Protein AF-A0A7S2X0M0-F1 (afdb_monomer_lite)

Radius of gyration: 17.08 Å; chains: 1; bounding box: 42×30×44 Å

Sequence (123 aa):
HNMDFATQLLFNRTMAQIGLCAFRKGLIQDAHYCLSELYGSGRIREILAQGVALRYHDRTPEQEKLEKRRQMPFHMHINLELLEAVNLICAMLLETIYLVNINQMETKRRGSKSFWGLVGHYD

InterPro domains:
  IPR008905 Eukaryotic translation initiation factor 3 subunit C, N-terminal domain [PF05470] (1-97)
  IPR027516 Eukaryotic translation initiation factor 3 subunit C [PTHR13937] (1-115)

Organism: NCBI:txid1764295

Secondary structure (DSSP, 8-state):
----HHHHHHHHHHHHHHHHHHHHTT-HHHHHHHHHHHHTTS-HHHHTTS---S-GGG--HHHHHHHHHTPPPGGG---HHHHHHHHHHHHHHHHHHHHHHHTTS-------HHHHHHHTTT-

pLDDT: mean 84.5, std 13.81, range [47.34, 98.19]

Foldseek 3Di:
DDDDLVVQLVVLLVLLVVLVVCVVVVVLVSNLVSLLVCCVVVPNCQSNLNDDDPDPPDDDPVVVVVSPVVHDPPVSDDPVVVSVVSNLVSQCVVVVVVVVCCVVPVDDDDGRPVNVVVVVVVD

Structure (mmCIF, N/CA/C/O backbone):
data_AF-A0A7S2X0M0-F1
#
_entry.id   AF-A0A7S2X0M0-F1
#
loop_
_atom_site.group_PDB
_atom_site.id
_atom_site.type_symbol
_atom_site.label_atom_id
_atom_site.label_alt_id
_atom_site.label_comp_id
_atom_site.label_asym_id
_atom_site.label_entity_id
_atom_site.label_seq_id
_atom_site.pdbx_PDB_ins_code
_atom_site.Cartn_x
_atom_site.Cartn_y
_atom_site.Cartn_z
_atom_site.occupancy
_atom_site.B_iso_or_equiv
_atom_site.auth_seq_id
_atom_site.auth_comp_id
_atom_site.auth_asym_id
_atom_site.auth_atom_id
_atom_site.pdbx_PDB_model_num
ATOM 1 N N . HIS A 1 1 ? -8.757 18.545 2.825 1.00 47.34 1 HIS A N 1
ATOM 2 C CA . HIS A 1 1 ? -9.744 17.689 2.138 1.00 47.34 1 HIS A CA 1
ATOM 3 C C . HIS A 1 1 ? -10.388 16.807 3.208 1.00 47.34 1 HIS A C 1
ATOM 5 O O . HIS A 1 1 ? -9.745 15.871 3.662 1.00 47.34 1 HIS A O 1
ATOM 11 N N . ASN A 1 2 ? -11.572 17.169 3.720 1.00 67.81 2 ASN A N 1
ATOM 12 C CA . ASN A 1 2 ? -12.250 16.409 4.783 1.00 67.81 2 ASN A CA 1
ATOM 13 C C . ASN A 1 2 ? -13.080 15.289 4.150 1.00 67.81 2 ASN A C 1
ATOM 15 O O . ASN A 1 2 ? -14.269 15.448 3.902 1.00 67.81 2 ASN A O 1
ATOM 19 N N . MET A 1 3 ? -12.410 14.187 3.828 1.00 80.56 3 MET A N 1
ATOM 20 C CA . MET A 1 3 ? -13.045 12.951 3.379 1.00 80.56 3 MET A CA 1
ATOM 21 C C . MET A 1 3 ? -13.350 12.093 4.614 1.00 80.56 3 MET A C 1
ATOM 23 O O . MET A 1 3 ? -12.514 12.027 5.517 1.00 80.56 3 MET A O 1
ATOM 27 N N . ASP A 1 4 ? -14.523 11.470 4.695 1.00 90.62 4 ASP A N 1
ATOM 28 C CA . ASP A 1 4 ? -14.886 10.615 5.827 1.00 90.62 4 ASP A CA 1
ATOM 29 C C . ASP A 1 4 ? -14.048 9.320 5.852 1.00 90.62 4 ASP A C 1
ATOM 31 O O . ASP A 1 4 ? -13.446 8.916 4.855 1.00 90.62 4 ASP A O 1
ATOM 35 N N . PHE A 1 5 ? -13.996 8.658 7.012 1.00 88.12 5 PHE A N 1
ATOM 36 C CA . PHE A 1 5 ? -13.139 7.485 7.214 1.00 88.12 5 PHE A CA 1
ATOM 37 C C . PHE A 1 5 ? -13.450 6.338 6.242 1.00 88.12 5 PHE A C 1
ATOM 39 O O . PHE A 1 5 ? -12.523 5.688 5.761 1.00 88.12 5 PHE A O 1
ATOM 46 N N . ALA A 1 6 ? -14.729 6.076 5.952 1.00 90.75 6 ALA A N 1
ATOM 47 C CA . ALA A 1 6 ? -15.104 4.954 5.096 1.00 90.75 6 ALA A CA 1
ATOM 48 C C . ALA A 1 6 ? -14.625 5.183 3.659 1.00 90.75 6 ALA A C 1
ATOM 50 O O . ALA A 1 6 ? -14.066 4.273 3.045 1.00 90.75 6 ALA A O 1
ATOM 51 N N . THR A 1 7 ? -14.754 6.412 3.158 1.00 94.00 7 THR A N 1
ATOM 52 C CA . THR A 1 7 ? -14.259 6.781 1.829 1.00 94.00 7 THR A CA 1
ATOM 53 C C . THR A 1 7 ? -12.731 6.738 1.757 1.00 94.00 7 THR A C 1
ATOM 55 O O . THR A 1 7 ? -12.189 6.202 0.792 1.00 94.00 7 THR A O 1
ATOM 58 N N . GLN A 1 8 ? -12.017 7.204 2.790 1.00 92.81 8 GLN A N 1
ATOM 59 C CA . GLN A 1 8 ? -10.551 7.081 2.849 1.00 92.81 8 GLN A CA 1
ATOM 60 C C . GLN A 1 8 ? -10.098 5.616 2.847 1.00 92.81 8 GLN A C 1
ATOM 62 O O . GLN A 1 8 ? -9.172 5.245 2.126 1.00 92.81 8 GLN A O 1
ATOM 67 N N . LEU A 1 9 ? -10.767 4.768 3.630 1.00 94.06 9 LEU A N 1
ATOM 68 C CA . LEU A 1 9 ? -10.467 3.343 3.689 1.00 94.06 9 LEU A CA 1
ATOM 69 C C . LEU A 1 9 ? -10.714 2.673 2.334 1.00 94.06 9 LEU A C 1
ATOM 71 O O . LEU A 1 9 ? -9.862 1.929 1.849 1.00 94.06 9 LEU A O 1
ATOM 75 N N . LEU A 1 10 ? -11.857 2.954 1.705 1.00 95.19 10 LEU A N 1
ATOM 76 C CA . LEU A 1 10 ? -12.176 2.437 0.378 1.00 95.19 10 LEU A CA 1
ATOM 77 C C . LEU A 1 10 ? -11.135 2.887 -0.650 1.00 95.19 10 LEU A C 1
ATOM 79 O O . LEU A 1 10 ? -10.659 2.060 -1.428 1.00 95.19 10 LEU A O 1
ATOM 83 N N . PHE A 1 11 ? -10.739 4.160 -0.620 1.00 95.56 11 PHE A N 1
ATOM 84 C CA . PHE A 1 11 ? -9.704 4.708 -1.490 1.00 95.56 11 PHE A CA 1
ATOM 85 C C . PHE A 1 11 ? -8.371 3.971 -1.316 1.00 95.56 11 PHE A C 1
ATOM 87 O O . PHE A 1 11 ? -7.853 3.428 -2.289 1.00 95.56 11 PHE A O 1
ATOM 94 N N . ASN A 1 12 ? -7.858 3.857 -0.086 1.00 95.56 12 ASN A N 1
ATOM 95 C CA . ASN A 1 12 ? -6.575 3.198 0.187 1.00 95.56 12 ASN A CA 1
ATOM 96 C C . ASN A 1 12 ? -6.575 1.734 -0.270 1.00 95.56 12 ASN A C 1
ATOM 98 O O . ASN A 1 12 ? -5.621 1.251 -0.880 1.00 95.56 12 ASN A O 1
ATOM 102 N N . ARG A 1 13 ? -7.671 1.019 0.001 1.00 96.50 13 ARG A N 1
ATOM 103 C CA . ARG A 1 13 ? -7.818 -0.389 -0.381 1.00 96.50 13 ARG A CA 1
ATOM 104 C C . ARG A 1 13 ? -7.931 -0.558 -1.892 1.00 96.50 13 ARG A C 1
ATOM 106 O O . ARG A 1 13 ? -7.338 -1.481 -2.443 1.00 96.50 13 ARG A O 1
ATOM 113 N N . THR A 1 14 ? -8.642 0.344 -2.560 1.00 96.88 14 THR A N 1
ATOM 114 C CA . THR A 1 14 ? -8.735 0.365 -4.025 1.00 96.88 14 THR A CA 1
ATOM 115 C C . THR A 1 14 ? -7.377 0.684 -4.644 1.00 96.88 14 THR A C 1
ATOM 117 O O . THR A 1 14 ? -6.969 0.000 -5.576 1.00 96.88 14 THR A O 1
ATOM 120 N N . MET A 1 15 ? -6.627 1.636 -4.083 1.00 96.81 15 MET A N 1
ATOM 121 C CA . MET A 1 15 ? -5.280 1.984 -4.538 1.00 96.81 15 MET A CA 1
ATOM 122 C C . MET A 1 15 ? -4.322 0.789 -4.451 1.00 96.81 15 MET A C 1
ATOM 124 O O . MET A 1 15 ? -3.594 0.511 -5.402 1.00 96.81 15 MET A O 1
ATOM 128 N N . ALA A 1 16 ? -4.380 0.019 -3.358 1.00 97.25 16 ALA A N 1
ATOM 129 C CA . ALA A 1 16 ? -3.596 -1.207 -3.218 1.00 97.25 16 ALA A CA 1
ATOM 130 C C . ALA A 1 16 ? -3.943 -2.233 -4.314 1.00 97.25 16 ALA A C 1
ATOM 132 O O . ALA A 1 16 ? -3.052 -2.809 -4.935 1.00 97.25 16 ALA A O 1
ATOM 133 N N . GLN A 1 17 ? -5.235 -2.430 -4.598 1.00 97.56 17 GLN A N 1
ATOM 134 C CA . GLN A 1 17 ? -5.690 -3.355 -5.643 1.00 97.56 17 GLN A CA 1
ATOM 135 C C . GLN A 1 17 ? -5.318 -2.888 -7.055 1.00 97.56 17 GLN A C 1
ATOM 137 O O . GLN A 1 17 ? -4.901 -3.702 -7.878 1.00 97.56 17 GLN A O 1
ATOM 142 N N . ILE A 1 18 ? -5.424 -1.587 -7.337 1.00 97.75 18 ILE A N 1
ATOM 143 C CA . ILE A 1 18 ? -4.997 -1.000 -8.613 1.00 97.75 18 ILE A CA 1
ATOM 144 C C . ILE A 1 18 ? -3.488 -1.179 -8.791 1.00 97.75 18 ILE A C 1
ATOM 146 O O . ILE A 1 18 ? -3.071 -1.630 -9.854 1.00 97.75 18 ILE A O 1
ATOM 150 N N . GLY A 1 19 ? -2.683 -0.932 -7.753 1.00 97.56 19 GLY A N 1
ATOM 151 C CA . GLY A 1 19 ? -1.237 -1.161 -7.794 1.00 97.56 19 GLY A CA 1
ATOM 152 C C . GLY A 1 19 ? -0.880 -2.619 -8.106 1.00 97.56 19 GLY A C 1
ATOM 153 O O . GLY A 1 19 ? -0.061 -2.887 -8.985 1.00 97.56 19 GLY A O 1
ATOM 154 N N . LEU A 1 20 ? -1.559 -3.578 -7.466 1.00 97.81 20 LEU A N 1
ATOM 155 C CA . LEU A 1 20 ? -1.392 -5.006 -7.768 1.00 97.81 20 LEU A CA 1
ATOM 156 C C . LEU A 1 20 ? -1.836 -5.358 -9.197 1.00 97.81 20 LEU A C 1
ATOM 158 O O . LEU A 1 20 ? -1.189 -6.163 -9.870 1.00 97.81 20 LEU A O 1
ATOM 162 N N . CYS A 1 21 ? -2.929 -4.767 -9.682 1.00 98.19 21 CYS A N 1
ATOM 163 C CA . CYS A 1 21 ? -3.412 -4.969 -11.046 1.00 98.19 21 CYS A CA 1
ATOM 164 C C . CYS A 1 21 ? -2.415 -4.429 -12.083 1.00 98.19 21 CYS A C 1
ATOM 166 O O . CYS A 1 21 ? -2.058 -5.147 -13.018 1.00 98.19 21 CYS A O 1
ATOM 168 N N . ALA A 1 22 ? -1.918 -3.206 -11.883 1.00 98.12 22 ALA A N 1
ATOM 169 C CA . ALA A 1 22 ? -0.907 -2.574 -12.724 1.00 98.12 22 ALA A CA 1
ATOM 170 C C . ALA A 1 22 ? 0.367 -3.427 -12.790 1.00 98.12 22 ALA A C 1
ATOM 172 O O . ALA A 1 22 ? 0.853 -3.728 -13.882 1.00 98.12 22 ALA A O 1
ATOM 173 N N . PHE A 1 23 ? 0.835 -3.930 -11.643 1.00 98.06 23 PHE A N 1
ATOM 174 C CA . PHE A 1 23 ? 1.991 -4.822 -11.586 1.00 98.06 23 PHE A CA 1
ATOM 175 C C . PHE A 1 23 ? 1.780 -6.099 -12.407 1.00 98.06 23 PHE A C 1
ATOM 177 O O . PHE A 1 23 ? 2.618 -6.455 -13.232 1.00 98.06 23 PHE A O 1
ATOM 184 N N . ARG A 1 24 ? 0.619 -6.754 -12.268 1.00 98.00 24 ARG A N 1
ATOM 185 C CA . ARG A 1 24 ? 0.266 -7.951 -13.057 1.00 98.00 24 ARG A CA 1
ATOM 186 C C . ARG A 1 24 ? 0.195 -7.691 -14.563 1.00 98.00 24 ARG A C 1
ATOM 188 O O . ARG A 1 24 ? 0.301 -8.635 -15.341 1.00 98.00 24 ARG A O 1
ATOM 195 N N . LYS A 1 25 ? -0.023 -6.442 -14.976 1.00 98.06 25 LYS A N 1
ATOM 196 C CA . LYS A 1 25 ? -0.024 -6.012 -16.381 1.00 98.06 25 LYS A CA 1
ATOM 197 C C . LYS A 1 25 ? 1.350 -5.550 -16.874 1.00 98.06 25 LYS A C 1
ATOM 199 O O . LYS A 1 25 ? 1.459 -5.172 -18.034 1.00 98.06 25 LYS A O 1
ATOM 204 N N . GLY A 1 26 ? 2.383 -5.590 -16.031 1.00 97.06 26 GLY A N 1
ATOM 205 C CA . GLY A 1 26 ? 3.725 -5.114 -16.371 1.00 97.06 26 GLY A CA 1
ATOM 206 C C . GLY A 1 26 ? 3.862 -3.589 -16.370 1.00 97.06 26 GLY A C 1
ATOM 207 O O . GLY A 1 26 ? 4.880 -3.067 -16.815 1.00 97.06 26 GLY A O 1
ATOM 208 N N . LEU A 1 27 ? 2.867 -2.859 -15.858 1.00 97.81 27 LEU A N 1
ATOM 209 C CA . LEU A 1 27 ? 2.895 -1.401 -15.739 1.00 97.81 27 LEU A CA 1
ATOM 210 C C . LEU A 1 27 ? 3.664 -1.006 -14.469 1.00 97.81 27 LEU A C 1
ATOM 212 O O . LEU A 1 27 ? 3.082 -0.614 -13.460 1.00 97.81 27 LEU A O 1
ATOM 216 N N . ILE A 1 28 ? 4.990 -1.176 -14.502 1.00 97.06 28 ILE A N 1
ATOM 217 C CA . ILE A 1 28 ? 5.860 -1.052 -13.318 1.00 97.06 28 ILE A CA 1
ATOM 218 C C . ILE A 1 28 ? 5.826 0.357 -12.715 1.00 97.06 28 ILE A C 1
ATOM 220 O O . ILE A 1 28 ? 5.753 0.504 -11.497 1.00 97.06 28 ILE A O 1
ATOM 224 N N . GLN A 1 29 ? 5.854 1.394 -13.553 1.00 95.19 29 GLN A N 1
ATOM 225 C CA . GLN A 1 29 ? 5.839 2.781 -13.087 1.00 95.19 29 GLN A CA 1
ATOM 226 C C . GLN A 1 29 ? 4.511 3.141 -12.406 1.00 95.19 29 GLN A C 1
ATOM 228 O O . GLN A 1 29 ? 4.524 3.742 -11.333 1.00 95.19 29 GLN A O 1
ATOM 233 N N . ASP A 1 30 ? 3.385 2.714 -12.980 1.00 96.56 30 ASP A N 1
ATOM 234 C CA . ASP A 1 30 ? 2.054 2.952 -12.413 1.00 96.56 30 ASP A CA 1
ATOM 235 C C . ASP A 1 30 ? 1.865 2.178 -11.105 1.00 96.56 30 ASP A C 1
ATOM 237 O O . ASP A 1 30 ? 1.392 2.729 -10.112 1.00 96.56 30 ASP A O 1
ATOM 241 N N . ALA A 1 31 ? 2.312 0.918 -11.068 1.00 97.25 31 ALA A N 1
ATOM 242 C CA . ALA A 1 31 ? 2.311 0.116 -9.850 1.00 97.25 31 ALA A CA 1
ATOM 243 C C . ALA A 1 31 ? 3.137 0.784 -8.741 1.00 97.25 31 ALA A C 1
ATOM 245 O O . ALA A 1 31 ? 2.661 0.919 -7.613 1.00 97.25 31 ALA A O 1
ATOM 246 N N . HIS A 1 32 ? 4.346 1.256 -9.063 1.00 94.81 32 HIS A N 1
ATOM 247 C CA . HIS A 1 32 ? 5.188 1.965 -8.104 1.00 94.81 32 HIS A CA 1
ATOM 248 C C . HIS A 1 32 ? 4.530 3.249 -7.599 1.00 94.81 32 HIS A C 1
ATOM 250 O O . HIS A 1 32 ? 4.578 3.519 -6.402 1.00 94.81 32 HIS A O 1
ATOM 256 N N . TYR A 1 33 ? 3.897 4.023 -8.484 1.00 94.19 33 TYR A N 1
ATOM 257 C CA . TYR A 1 33 ? 3.213 5.261 -8.121 1.00 94.19 33 TYR A CA 1
ATOM 258 C C . TYR A 1 33 ? 2.068 5.003 -7.131 1.00 94.19 33 TYR A C 1
ATOM 260 O O . TYR A 1 33 ? 2.042 5.605 -6.058 1.00 94.19 33 TYR A O 1
ATOM 268 N N . CYS A 1 34 ? 1.192 4.035 -7.426 1.00 95.06 34 CYS A N 1
ATOM 269 C CA . CYS A 1 34 ? 0.085 3.663 -6.541 1.00 95.06 34 CYS A CA 1
ATOM 270 C C . CYS A 1 34 ? 0.562 3.182 -5.161 1.00 95.06 34 CYS A C 1
ATOM 272 O O . CYS A 1 34 ? -0.019 3.534 -4.134 1.00 95.06 34 CYS A O 1
ATOM 274 N N . LEU A 1 35 ? 1.604 2.345 -5.123 1.00 94.06 35 LEU A N 1
ATOM 275 C CA . LEU A 1 35 ? 2.054 1.716 -3.880 1.00 94.06 35 LEU A CA 1
ATOM 276 C C . LEU A 1 35 ? 2.965 2.624 -3.043 1.00 94.06 35 LEU A C 1
ATOM 278 O O . LEU A 1 35 ? 2.916 2.564 -1.813 1.00 94.06 35 LEU A O 1
ATOM 282 N N . SER A 1 36 ? 3.745 3.507 -3.667 1.00 90.31 36 SER A N 1
ATOM 283 C CA . SER A 1 36 ? 4.649 4.416 -2.950 1.00 90.31 36 SER A CA 1
ATOM 284 C C . SER A 1 36 ? 3.905 5.387 -2.038 1.00 90.31 36 SER A C 1
ATOM 286 O O . SER A 1 36 ? 4.367 5.654 -0.928 1.00 90.31 36 SER A O 1
ATOM 288 N N . GLU A 1 37 ? 2.740 5.885 -2.459 1.00 87.44 37 GLU A N 1
ATOM 289 C CA . GLU A 1 37 ? 1.916 6.761 -1.617 1.00 87.44 37 GLU A CA 1
ATOM 290 C C . GLU A 1 37 ? 1.393 6.031 -0.373 1.00 87.44 37 GLU A C 1
ATOM 292 O O . GLU A 1 37 ? 1.418 6.582 0.730 1.00 87.44 37 GLU A O 1
ATOM 297 N N . LEU A 1 38 ? 0.996 4.763 -0.521 1.00 91.38 38 LEU A N 1
ATOM 298 C CA . LEU A 1 38 ? 0.516 3.937 0.588 1.00 91.38 38 LEU A CA 1
ATOM 299 C C . LEU A 1 38 ? 1.623 3.658 1.618 1.00 91.38 38 LEU A C 1
ATOM 301 O O . LEU A 1 38 ? 1.404 3.785 2.828 1.00 91.38 38 LEU A O 1
ATOM 305 N N . TYR A 1 39 ? 2.826 3.316 1.149 1.00 89.81 39 TYR A N 1
ATOM 306 C CA . TYR A 1 39 ? 3.971 3.022 2.018 1.00 89.81 39 TYR A CA 1
ATOM 307 C C . TYR A 1 39 ? 4.668 4.271 2.569 1.00 89.81 39 TYR A C 1
ATOM 309 O O . TYR A 1 39 ? 5.371 4.172 3.576 1.00 89.81 39 TYR A O 1
ATOM 317 N N . GLY A 1 40 ? 4.431 5.456 2.000 1.00 84.00 40 GLY A N 1
ATOM 318 C CA . GLY A 1 40 ? 5.067 6.706 2.431 1.00 84.00 40 GLY A CA 1
ATOM 319 C C . GLY A 1 40 ? 4.815 7.080 3.897 1.00 84.00 40 GLY A C 1
ATOM 320 O O . GLY A 1 40 ? 5.616 7.793 4.498 1.00 84.00 40 GLY A O 1
ATOM 321 N N . SER A 1 41 ? 3.731 6.576 4.496 1.00 82.25 41 SER A N 1
ATOM 322 C CA . SER A 1 41 ? 3.370 6.838 5.895 1.00 82.25 41 SER A CA 1
ATOM 323 C C . SER A 1 41 ? 4.008 5.889 6.917 1.00 82.25 41 SER A C 1
ATOM 325 O O . SER A 1 41 ? 3.930 6.164 8.115 1.00 82.25 41 SER A O 1
ATOM 327 N N . GLY A 1 42 ? 4.550 4.742 6.482 1.00 85.00 42 GLY A N 1
ATOM 328 C CA . GLY A 1 42 ? 4.994 3.655 7.367 1.00 85.00 42 GLY A CA 1
ATOM 329 C C . GLY A 1 42 ? 3.875 2.972 8.173 1.00 85.00 42 GLY A C 1
ATOM 330 O O . GLY A 1 42 ? 4.156 2.117 9.007 1.00 85.00 42 GLY A O 1
ATOM 331 N N . ARG A 1 43 ? 2.601 3.328 7.943 1.00 89.06 43 ARG A N 1
ATOM 332 C CA . ARG A 1 43 ? 1.433 2.865 8.719 1.00 89.06 43 ARG A CA 1
ATOM 333 C C . ARG A 1 43 ? 0.439 2.073 7.867 1.00 89.06 43 ARG A C 1
ATOM 335 O O . ARG A 1 43 ? -0.772 2.158 8.059 1.00 89.06 43 ARG A O 1
ATOM 342 N N . ILE A 1 44 ? 0.948 1.272 6.929 1.00 91.94 44 ILE A N 1
ATOM 343 C CA . ILE A 1 44 ? 0.143 0.531 5.941 1.00 91.94 44 ILE A CA 1
ATOM 344 C C . ILE A 1 44 ? -0.957 -0.344 6.577 1.00 91.94 44 ILE A C 1
ATOM 346 O O . ILE A 1 44 ? -2.081 -0.407 6.082 1.00 91.94 44 ILE A O 1
ATOM 350 N N . ARG A 1 45 ? -0.663 -0.964 7.729 1.00 91.81 45 ARG A N 1
ATOM 351 C CA . ARG A 1 45 ? -1.620 -1.780 8.500 1.00 91.81 45 ARG A CA 1
ATOM 352 C C . ARG A 1 45 ? -2.830 -0.972 8.973 1.00 91.81 45 ARG A C 1
ATOM 354 O O . ARG A 1 45 ? -3.952 -1.469 8.916 1.00 91.81 45 ARG A O 1
ATOM 361 N N . GLU A 1 46 ? -2.603 0.261 9.414 1.00 91.00 46 GLU A N 1
ATOM 362 C CA . GLU A 1 46 ? -3.638 1.141 9.964 1.00 91.00 46 GLU A CA 1
ATOM 363 C C . G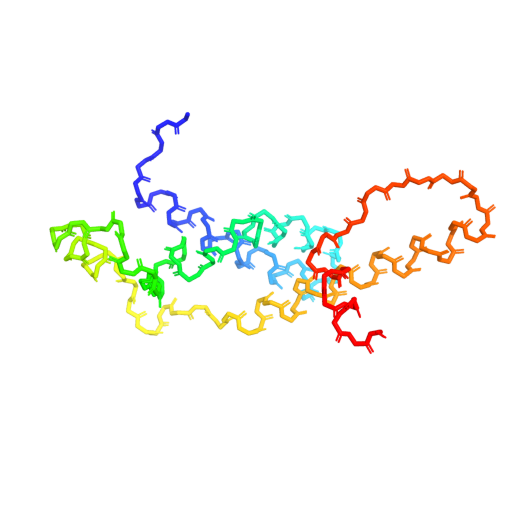LU A 1 46 ? -4.503 1.729 8.847 1.00 91.00 46 GLU A C 1
ATOM 365 O O . GLU A 1 46 ? -5.729 1.685 8.923 1.00 91.00 46 GLU A O 1
ATOM 370 N N . ILE A 1 47 ? -3.876 2.220 7.773 1.00 92.25 47 ILE A N 1
ATOM 371 C CA . ILE A 1 47 ? -4.592 2.888 6.674 1.00 92.25 47 ILE A CA 1
ATOM 372 C C . ILE A 1 47 ? -5.461 1.928 5.845 1.00 92.25 47 ILE A C 1
ATOM 374 O O . ILE A 1 47 ? -6.402 2.373 5.188 1.00 92.25 47 ILE A O 1
ATOM 378 N N . LEU A 1 48 ? -5.162 0.621 5.884 1.00 94.50 48 LEU A N 1
ATOM 379 C CA . LEU A 1 48 ? -5.976 -0.444 5.282 1.00 94.50 48 LEU A CA 1
ATOM 380 C C . LEU A 1 48 ? -6.955 -1.095 6.271 1.00 94.50 48 LEU A C 1
ATOM 382 O O . LEU A 1 48 ? -7.686 -2.009 5.875 1.00 94.50 48 LEU A O 1
ATOM 386 N N . ALA A 1 49 ? -6.968 -0.626 7.526 1.00 93.81 49 ALA A N 1
ATOM 387 C CA . ALA A 1 49 ? -7.753 -1.158 8.635 1.00 93.81 49 ALA A CA 1
ATOM 388 C C . ALA A 1 49 ? -7.568 -2.677 8.830 1.00 93.81 49 ALA A C 1
ATOM 390 O O . ALA A 1 49 ? -8.536 -3.428 8.933 1.00 93.81 49 ALA A O 1
ATOM 391 N N . GLN A 1 50 ? -6.310 -3.128 8.833 1.00 94.06 50 GLN A N 1
ATOM 392 C CA . GLN A 1 50 ? -5.912 -4.529 9.051 1.00 94.06 50 GLN A CA 1
ATOM 393 C C . GLN A 1 50 ? -5.059 -4.734 10.309 1.00 94.06 50 GLN A C 1
ATOM 395 O O . GLN A 1 50 ? -4.640 -5.849 10.616 1.00 94.06 50 GLN A O 1
ATOM 400 N N . GLY A 1 51 ? -4.756 -3.658 11.022 1.00 87.00 51 GLY A N 1
ATOM 401 C CA . GLY A 1 51 ? -4.120 -3.706 12.320 1.00 87.00 51 GLY A CA 1
ATOM 402 C C . GLY A 1 51 ? -4.258 -2.380 13.047 1.00 87.00 51 GLY A C 1
ATOM 403 O O . GLY A 1 51 ? -4.706 -1.374 12.493 1.00 87.00 51 GLY A O 1
ATOM 404 N N . VAL A 1 52 ? -3.851 -2.405 14.307 1.00 79.62 52 VAL A N 1
ATOM 405 C CA . VAL A 1 52 ? -3.719 -1.230 15.168 1.00 79.62 52 VAL A CA 1
ATOM 406 C C . VAL A 1 52 ? -2.234 -0.877 15.258 1.00 79.62 52 VAL A C 1
ATOM 408 O O . VAL A 1 52 ? -1.385 -1.764 15.124 1.00 79.62 52 VAL A O 1
ATOM 411 N N . ALA A 1 53 ? -1.906 0.398 15.473 1.00 70.62 53 ALA A N 1
ATOM 412 C CA . ALA A 1 53 ? -0.518 0.799 15.684 1.00 70.62 53 ALA A CA 1
ATOM 413 C C . ALA A 1 53 ? 0.074 0.068 16.897 1.00 70.62 53 ALA A C 1
ATOM 415 O O . ALA A 1 53 ? -0.563 -0.024 17.943 1.00 70.62 53 ALA A O 1
ATOM 416 N N . LEU A 1 54 ? 1.323 -0.384 16.781 1.00 63.84 54 LEU A N 1
ATOM 417 C CA . LEU A 1 54 ? 2.062 -1.011 17.887 1.00 63.84 54 LEU A CA 1
ATOM 418 C C . LEU A 1 54 ? 2.498 -0.0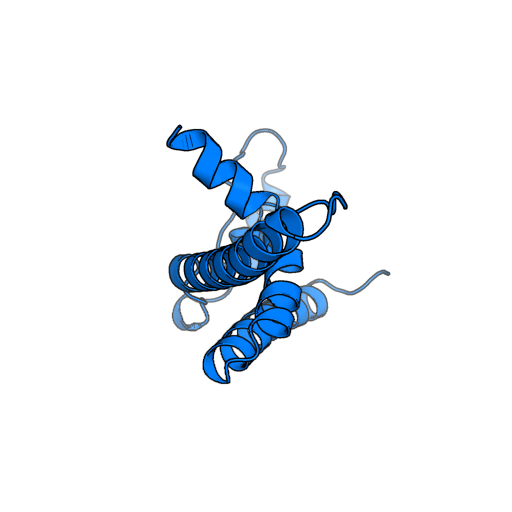10 18.970 1.00 63.84 54 LEU A C 1
ATOM 420 O O . LEU A 1 54 ? 2.843 -0.412 20.078 1.00 63.84 54 LEU A O 1
ATOM 424 N N . ARG A 1 55 ? 2.517 1.296 18.670 1.00 64.69 55 ARG A N 1
ATOM 425 C CA . ARG A 1 55 ? 2.950 2.320 19.628 1.00 64.69 55 ARG A CA 1
ATOM 426 C C . ARG A 1 55 ? 1.789 2.729 20.532 1.00 64.69 55 ARG A C 1
ATOM 428 O O . ARG A 1 55 ? 0.967 3.561 20.166 1.00 64.69 55 ARG A O 1
ATOM 435 N N . TYR A 1 56 ? 1.780 2.156 21.732 1.00 58.34 56 TYR A N 1
ATOM 436 C CA . TYR A 1 56 ? 0.814 2.430 22.801 1.00 58.34 56 TYR A CA 1
ATOM 437 C C . TYR A 1 56 ? 0.951 3.818 23.449 1.00 58.34 56 TYR A C 1
ATOM 439 O O . TYR A 1 56 ? 0.059 4.230 24.182 1.00 58.34 56 TYR A O 1
ATOM 447 N N . HIS A 1 57 ? 2.048 4.542 23.207 1.00 58.41 57 HIS A N 1
ATOM 448 C CA . HIS A 1 57 ? 2.427 5.674 24.057 1.00 58.41 57 HIS A CA 1
ATOM 449 C C . HIS A 1 57 ? 1.586 6.957 23.907 1.00 58.41 57 HIS A C 1
ATOM 451 O O . HIS A 1 57 ? 1.658 7.788 24.804 1.00 58.41 57 HIS A O 1
ATOM 457 N N . ASP A 1 58 ? 0.740 7.091 22.876 1.00 59.28 58 ASP A N 1
ATOM 458 C CA . ASP A 1 58 ? 0.038 8.357 22.578 1.00 59.28 58 ASP A CA 1
ATOM 459 C C . ASP A 1 58 ? -1.488 8.232 22.374 1.00 59.28 58 ASP A C 1
ATOM 461 O O . ASP A 1 58 ? -2.119 9.158 21.862 1.00 59.28 58 ASP A O 1
ATOM 465 N N . ARG A 1 59 ? -2.119 7.097 22.722 1.00 66.06 59 ARG A N 1
ATOM 466 C CA . ARG A 1 59 ? -3.548 6.864 22.419 1.00 66.06 59 ARG A CA 1
ATOM 467 C C . ARG A 1 59 ? -4.413 6.741 23.660 1.00 66.06 59 ARG A C 1
ATOM 469 O O . ARG A 1 59 ? -4.091 6.019 24.600 1.00 66.06 59 ARG A O 1
ATOM 476 N N . THR A 1 60 ? -5.569 7.398 23.627 1.00 75.19 60 THR A N 1
ATOM 477 C CA . THR A 1 60 ? -6.591 7.189 24.650 1.00 75.19 60 THR A CA 1
ATOM 478 C C . THR A 1 60 ? -7.270 5.827 24.446 1.00 75.19 60 THR A C 1
ATOM 480 O O . THR A 1 60 ? -7.449 5.377 23.308 1.00 75.19 60 THR A O 1
ATOM 483 N N . PRO A 1 61 ? -7.715 5.158 25.524 1.00 77.00 61 PRO A N 1
ATOM 484 C CA . PRO A 1 61 ? -8.386 3.857 25.432 1.00 77.00 61 PRO A CA 1
ATOM 485 C C . PRO A 1 61 ? -9.679 3.892 24.594 1.00 77.00 61 PRO A C 1
ATOM 487 O O . PRO A 1 61 ? -10.105 2.875 24.041 1.00 77.00 61 PRO A O 1
ATOM 490 N N . GLU A 1 62 ? -10.309 5.061 24.463 1.00 79.50 62 GLU A N 1
ATOM 491 C CA . GLU A 1 62 ? -11.483 5.261 23.610 1.00 79.50 62 GLU A CA 1
ATOM 492 C C . GLU A 1 62 ? -11.137 5.241 22.116 1.00 79.50 62 GLU A C 1
ATOM 494 O O . GLU A 1 62 ? -11.854 4.617 21.328 1.00 79.50 62 GLU A O 1
ATOM 499 N N . GLN A 1 63 ? -10.014 5.855 21.728 1.00 78.00 63 GLN A N 1
ATOM 500 C CA . GLN A 1 63 ? -9.526 5.824 20.347 1.00 78.00 63 GLN A CA 1
ATOM 501 C C . GLN A 1 63 ? -9.169 4.398 19.922 1.00 78.00 63 GLN A C 1
ATOM 503 O O . GLN A 1 63 ? -9.558 3.965 18.838 1.00 78.00 63 GLN A O 1
ATOM 508 N N . GLU A 1 64 ? -8.520 3.627 20.796 1.00 78.62 64 GLU A N 1
ATOM 509 C CA . GLU A 1 64 ? -8.165 2.238 20.497 1.00 78.62 64 GLU A CA 1
ATOM 510 C C . GLU A 1 64 ? -9.411 1.356 20.297 1.00 78.62 64 GLU A C 1
ATOM 512 O O . GLU A 1 64 ? -9.472 0.553 19.361 1.00 78.62 64 GLU A O 1
ATOM 517 N N . LYS A 1 65 ? -10.450 1.531 21.129 1.00 82.62 65 LYS A N 1
ATOM 518 C CA . LYS A 1 65 ? -11.738 0.840 20.941 1.00 82.62 65 LYS A CA 1
ATOM 519 C C . LYS A 1 65 ? -12.383 1.195 19.604 1.00 82.62 65 LYS A C 1
ATOM 521 O O . LYS A 1 65 ? -12.935 0.311 18.948 1.00 82.62 65 LYS A O 1
ATOM 526 N N . LEU A 1 66 ? -12.334 2.464 19.205 1.00 81.31 66 LEU A N 1
ATOM 527 C CA . LEU A 1 66 ? -12.910 2.911 17.942 1.00 81.31 66 LEU A CA 1
ATOM 528 C C . LEU A 1 66 ? -12.146 2.344 16.739 1.00 81.31 66 LEU A C 1
ATOM 530 O O . LEU A 1 66 ? -12.772 1.876 15.791 1.00 81.31 66 LEU A O 1
ATOM 534 N N . GLU A 1 67 ? -10.816 2.323 16.785 1.00 81.56 67 GLU A N 1
ATOM 535 C CA . GLU A 1 67 ? -9.993 1.737 15.725 1.00 81.56 67 GLU A CA 1
ATOM 536 C C . GLU A 1 67 ? -10.182 0.227 15.605 1.00 81.56 67 GLU A C 1
ATOM 538 O O . GLU A 1 67 ? -10.291 -0.275 14.489 1.00 81.56 67 GLU A O 1
ATOM 543 N N . LYS A 1 68 ? -10.300 -0.493 16.731 1.00 83.75 68 LYS A N 1
ATOM 544 C CA . LYS A 1 68 ? -10.637 -1.926 16.735 1.00 83.75 68 LYS A CA 1
ATOM 545 C C . LYS A 1 68 ? -11.993 -2.193 16.086 1.00 83.75 68 LYS A C 1
ATOM 547 O O . LYS A 1 68 ? -12.124 -3.145 15.326 1.00 83.75 68 LYS A O 1
ATOM 552 N N . ARG A 1 69 ? -12.989 -1.335 16.335 1.00 85.19 69 ARG A N 1
ATOM 553 C CA . ARG A 1 69 ? -14.318 -1.432 15.700 1.00 85.19 69 ARG A CA 1
ATOM 554 C C . ARG A 1 69 ? -14.297 -1.139 14.200 1.00 85.19 69 ARG A C 1
ATOM 556 O O . ARG A 1 69 ? -15.197 -1.579 13.497 1.00 85.19 69 ARG A O 1
ATOM 563 N N . ARG A 1 70 ? -13.303 -0.390 13.721 1.00 87.69 70 ARG A N 1
ATOM 564 C CA . ARG A 1 70 ? -13.141 -0.016 12.309 1.00 87.69 70 ARG A CA 1
ATOM 565 C C . ARG A 1 70 ? -12.305 -1.013 11.501 1.00 87.69 70 ARG A C 1
ATOM 567 O O . ARG A 1 70 ? -12.121 -0.793 10.309 1.00 87.69 70 ARG A O 1
ATOM 574 N N . GLN A 1 71 ? -11.793 -2.076 12.125 1.00 91.88 71 GLN A N 1
ATOM 575 C CA . GLN A 1 71 ? -10.987 -3.089 11.445 1.00 91.88 71 GLN A CA 1
ATOM 576 C C . GLN A 1 71 ? -11.820 -3.893 10.447 1.00 91.88 71 GLN A C 1
ATOM 578 O O . GLN A 1 71 ? -12.957 -4.281 10.717 1.00 91.88 71 GLN A O 1
ATOM 583 N N . MET A 1 72 ? -11.208 -4.196 9.310 1.00 93.38 72 MET A N 1
ATOM 584 C CA . MET A 1 72 ? -11.767 -5.101 8.321 1.00 93.38 72 MET A CA 1
ATOM 585 C C . MET A 1 72 ? -11.712 -6.546 8.833 1.00 93.38 72 MET A C 1
ATOM 587 O O . MET A 1 72 ? -10.739 -6.931 9.494 1.00 93.38 72 MET A O 1
ATOM 591 N N . PRO A 1 73 ? -12.707 -7.383 8.496 1.00 94.31 73 PRO A N 1
ATOM 592 C CA . PRO A 1 73 ? -12.646 -8.806 8.796 1.00 94.31 73 PRO A CA 1
ATOM 593 C C . PRO A 1 73 ? -11.521 -9.488 8.000 1.00 94.31 73 PRO A C 1
ATOM 595 O O . PRO A 1 73 ? -11.165 -9.050 6.905 1.00 94.31 73 PRO A O 1
ATOM 598 N N . PHE A 1 74 ? -10.982 -10.590 8.533 1.00 92.81 74 PHE A N 1
ATOM 599 C CA . PHE A 1 74 ? -9.766 -11.236 8.011 1.00 92.81 74 PHE A CA 1
ATOM 600 C C . PHE A 1 74 ? -9.853 -11.653 6.533 1.00 92.81 74 PHE A C 1
ATOM 602 O O . PHE A 1 74 ? -8.881 -11.537 5.799 1.00 92.81 74 PHE A O 1
ATOM 609 N N . HIS A 1 75 ? -11.019 -12.100 6.060 1.00 94.69 75 HIS A N 1
ATOM 610 C CA . HIS A 1 75 ? -11.210 -12.520 4.666 1.00 94.69 75 HIS A CA 1
ATOM 611 C C . HIS A 1 75 ? -11.198 -11.342 3.680 1.00 94.69 75 HIS A C 1
ATOM 613 O O . HIS A 1 75 ? -11.128 -11.543 2.472 1.00 94.69 75 HIS A O 1
ATOM 619 N N . MET A 1 76 ? -11.266 -10.109 4.187 1.00 95.25 76 MET A N 1
ATOM 620 C CA . MET A 1 76 ? -11.065 -8.895 3.407 1.00 95.25 76 MET A CA 1
ATOM 621 C C . MET A 1 76 ? -9.633 -8.373 3.543 1.00 95.25 76 MET A C 1
ATOM 623 O O . MET A 1 76 ? -9.327 -7.316 3.008 1.00 95.25 76 MET A O 1
ATOM 627 N N . HIS A 1 77 ? -8.725 -9.039 4.251 1.00 96.00 77 HIS A N 1
ATOM 628 C CA . HIS A 1 77 ? -7.352 -8.553 4.372 1.00 96.00 77 HIS A CA 1
ATOM 629 C C . HIS A 1 77 ? -6.593 -8.693 3.049 1.00 96.00 77 HIS A C 1
ATOM 631 O O . HIS A 1 77 ? -6.712 -9.683 2.334 1.00 96.00 77 HIS A O 1
ATOM 637 N N . ILE A 1 78 ? -5.801 -7.675 2.728 1.00 96.44 78 ILE A N 1
ATOM 638 C CA . ILE A 1 78 ? -4.815 -7.698 1.649 1.00 96.44 78 ILE A CA 1
ATOM 639 C C . ILE A 1 78 ? -3.503 -8.200 2.254 1.00 96.44 78 ILE A C 1
ATOM 641 O O . ILE A 1 78 ? -3.105 -7.737 3.325 1.00 96.44 78 ILE A O 1
ATOM 645 N N . ASN A 1 79 ? -2.825 -9.139 1.593 1.00 96.25 79 ASN A N 1
ATOM 646 C CA . ASN A 1 79 ? -1.520 -9.612 2.051 1.00 96.25 79 ASN A CA 1
ATOM 647 C C . ASN A 1 79 ? -0.493 -8.467 1.955 1.00 96.25 79 ASN A C 1
ATOM 649 O O . ASN A 1 79 ? -0.161 -8.010 0.861 1.00 96.25 79 ASN A O 1
ATOM 653 N N . LEU A 1 80 ? -0.014 -8.001 3.110 1.00 94.69 80 LEU A N 1
ATOM 654 C CA . LEU A 1 80 ? 0.887 -6.853 3.202 1.00 94.69 80 LEU A CA 1
ATOM 655 C C . LEU A 1 80 ? 2.319 -7.185 2.785 1.00 94.69 80 LEU A C 1
ATOM 657 O O . LEU A 1 80 ? 2.993 -6.312 2.252 1.00 94.69 80 LEU A O 1
ATOM 661 N N . GLU A 1 81 ? 2.760 -8.429 2.978 1.00 94.94 81 GLU A N 1
ATOM 662 C CA . GLU A 1 81 ? 4.079 -8.888 2.528 1.00 94.94 81 GLU A CA 1
ATOM 663 C C . GLU A 1 81 ? 4.127 -8.932 1.002 1.00 94.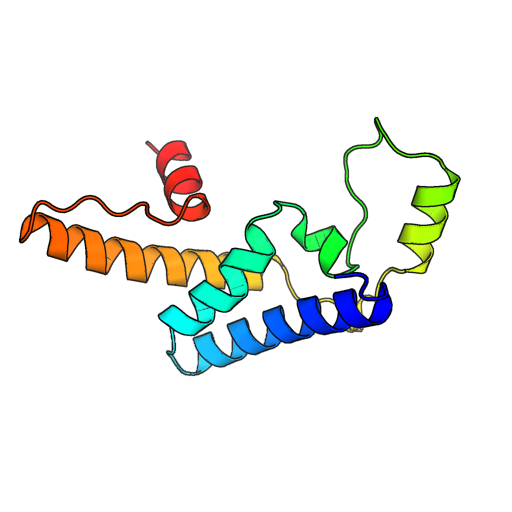94 81 GLU A C 1
ATOM 665 O O . GLU A 1 81 ? 5.085 -8.468 0.392 1.00 94.94 81 GLU A O 1
ATOM 670 N N . LEU A 1 82 ? 3.049 -9.408 0.368 1.00 96.06 82 LEU A N 1
ATOM 671 C CA . LEU A 1 82 ? 2.914 -9.367 -1.087 1.00 96.06 82 LEU A CA 1
ATOM 672 C C . LEU A 1 82 ? 2.939 -7.924 -1.604 1.00 96.06 82 LEU A C 1
ATOM 674 O O . LEU A 1 82 ? 3.626 -7.629 -2.579 1.00 96.06 82 LEU A O 1
ATOM 678 N N . LEU A 1 83 ? 2.183 -7.029 -0.966 1.00 95.94 83 LEU A N 1
ATOM 679 C CA . LEU A 1 83 ? 2.101 -5.629 -1.376 1.00 95.94 83 LEU A CA 1
ATOM 680 C C . LEU A 1 83 ? 3.462 -4.921 -1.242 1.00 95.94 83 LEU A C 1
ATOM 682 O O . LEU A 1 83 ? 3.850 -4.156 -2.125 1.00 95.94 83 LEU A O 1
ATOM 686 N N . GLU A 1 84 ? 4.202 -5.222 -0.175 1.00 94.44 84 GLU A N 1
ATOM 687 C CA . GLU A 1 84 ? 5.541 -4.690 0.074 1.00 94.44 84 GLU A CA 1
ATOM 688 C C . GLU A 1 84 ? 6.551 -5.242 -0.929 1.00 94.44 84 GLU A C 1
ATOM 690 O O . GLU A 1 84 ? 7.286 -4.468 -1.541 1.00 94.44 84 GLU A O 1
ATOM 695 N N . ALA A 1 85 ? 6.532 -6.554 -1.172 1.00 96.00 85 ALA A N 1
ATOM 696 C CA . ALA A 1 85 ? 7.382 -7.195 -2.165 1.00 96.00 85 ALA A CA 1
ATOM 697 C C . ALA A 1 85 ? 7.167 -6.586 -3.556 1.00 96.00 85 ALA A C 1
ATOM 699 O O . ALA A 1 85 ? 8.132 -6.221 -4.223 1.00 96.00 85 ALA A O 1
ATOM 700 N N . VAL A 1 86 ? 5.912 -6.398 -3.977 1.00 97.06 86 VAL A N 1
ATOM 701 C CA . VAL A 1 86 ? 5.595 -5.751 -5.259 1.00 97.06 86 VAL A CA 1
ATOM 702 C C . VAL A 1 86 ? 6.135 -4.321 -5.303 1.00 97.06 86 VAL A C 1
ATOM 704 O O . VAL A 1 86 ? 6.766 -3.944 -6.292 1.00 97.06 86 VAL A O 1
ATOM 707 N N . ASN A 1 87 ? 5.939 -3.532 -4.243 1.00 95.12 87 ASN A N 1
ATOM 708 C CA . ASN A 1 87 ? 6.452 -2.164 -4.183 1.00 95.12 87 ASN A CA 1
ATOM 709 C C . ASN A 1 87 ? 7.987 -2.113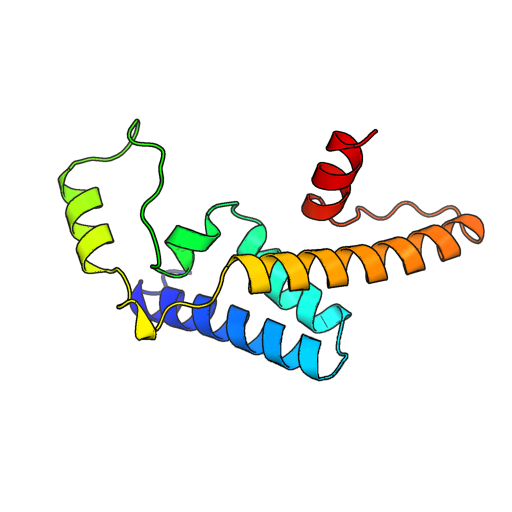 -4.289 1.00 95.12 87 ASN A C 1
ATOM 711 O O . ASN A 1 87 ? 8.524 -1.302 -5.045 1.00 95.12 87 ASN A O 1
ATOM 715 N N . LEU A 1 88 ? 8.686 -2.997 -3.572 1.00 94.56 88 LEU A N 1
ATOM 716 C CA . LEU A 1 88 ? 10.147 -3.093 -3.585 1.00 94.56 88 LEU A CA 1
ATOM 717 C C . LEU A 1 88 ? 10.683 -3.569 -4.937 1.00 94.56 88 LEU A C 1
ATOM 719 O O . LEU A 1 88 ? 11.653 -3.000 -5.427 1.00 94.56 88 LEU A O 1
ATOM 723 N N . ILE A 1 89 ? 10.035 -4.549 -5.573 1.00 95.44 89 ILE A N 1
ATOM 724 C CA . ILE A 1 89 ? 10.398 -5.002 -6.923 1.00 95.44 89 ILE A CA 1
ATOM 725 C C . ILE A 1 89 ? 10.254 -3.850 -7.920 1.00 95.44 89 ILE A C 1
ATOM 727 O O . ILE A 1 89 ? 11.161 -3.611 -8.715 1.00 95.44 89 ILE A O 1
ATOM 731 N N . CYS A 1 90 ? 9.145 -3.104 -7.869 1.00 95.81 90 CYS A N 1
ATOM 732 C CA . CYS A 1 90 ? 8.952 -1.963 -8.761 1.00 95.81 90 CYS A CA 1
ATOM 733 C C . CYS A 1 90 ? 10.013 -0.881 -8.530 1.00 95.81 90 CYS A C 1
ATOM 735 O O . CYS A 1 90 ? 10.596 -0.387 -9.493 1.00 95.81 90 CYS A O 1
ATOM 737 N N . ALA A 1 91 ? 10.295 -0.552 -7.265 1.00 93.38 91 ALA A N 1
ATOM 738 C CA . ALA A 1 91 ? 11.343 0.395 -6.906 1.00 93.38 91 ALA A CA 1
ATOM 739 C C . ALA A 1 91 ? 12.708 -0.063 -7.440 1.00 93.38 91 ALA A C 1
ATOM 741 O O . ALA A 1 91 ? 13.369 0.688 -8.146 1.00 93.38 91 ALA A O 1
ATOM 742 N N . MET A 1 92 ? 13.091 -1.316 -7.189 1.00 94.31 92 MET A N 1
ATOM 743 C CA . MET A 1 92 ? 14.360 -1.888 -7.640 1.00 94.31 92 MET A CA 1
ATOM 744 C C . MET A 1 92 ? 14.518 -1.807 -9.161 1.00 94.31 92 MET A C 1
ATOM 746 O O . MET A 1 92 ? 15.574 -1.402 -9.642 1.00 94.31 92 MET A O 1
ATOM 750 N N . LEU A 1 93 ? 13.488 -2.179 -9.926 1.00 92.75 93 LEU A N 1
ATOM 751 C CA . LEU A 1 93 ? 13.535 -2.133 -11.389 1.00 92.75 93 LEU A CA 1
ATOM 752 C C . LEU A 1 93 ? 13.723 -0.698 -11.899 1.00 92.75 93 LEU A C 1
ATOM 754 O O . LEU A 1 93 ? 14.566 -0.463 -12.762 1.00 92.75 93 LEU A O 1
ATOM 758 N N . LEU A 1 94 ? 12.980 0.263 -11.342 1.00 91.31 94 LEU A N 1
ATOM 759 C CA . LEU A 1 94 ? 13.078 1.672 -11.729 1.00 91.31 94 LEU A CA 1
ATOM 760 C C . LEU A 1 94 ? 14.436 2.281 -11.355 1.00 91.31 94 LEU A C 1
ATOM 762 O O . LEU A 1 94 ? 15.049 2.955 -12.182 1.00 91.31 94 LEU A O 1
ATOM 766 N N . GLU A 1 95 ? 14.928 2.015 -10.144 1.00 87.38 95 GLU A N 1
ATOM 767 C CA . GLU A 1 95 ? 16.235 2.491 -9.678 1.00 87.38 95 GLU A CA 1
ATOM 768 C C . GLU A 1 95 ? 17.375 1.868 -10.484 1.00 87.38 95 GLU A C 1
ATOM 770 O O . GLU A 1 95 ? 18.294 2.571 -10.886 1.00 87.38 95 GLU A O 1
ATOM 775 N N . THR A 1 96 ? 17.305 0.570 -10.789 1.00 87.50 96 THR A N 1
ATOM 776 C CA . THR A 1 96 ? 18.341 -0.120 -11.572 1.00 87.50 96 THR A CA 1
ATOM 777 C C . THR A 1 96 ? 18.436 0.455 -12.983 1.00 87.50 96 THR A C 1
ATOM 779 O O . THR A 1 96 ? 19.531 0.777 -13.441 1.00 87.50 96 THR A O 1
ATOM 782 N N . ILE A 1 97 ? 17.295 0.647 -13.660 1.00 84.12 97 ILE A N 1
ATOM 783 C CA . ILE A 1 97 ? 17.252 1.298 -14.980 1.00 84.12 97 ILE A CA 1
ATOM 784 C C . ILE A 1 97 ? 17.853 2.704 -14.890 1.00 84.12 97 ILE A C 1
ATOM 786 O O . ILE A 1 97 ? 18.634 3.111 -15.747 1.00 84.12 97 ILE A O 1
ATOM 790 N N . TYR A 1 98 ? 17.520 3.443 -13.835 1.00 82.44 98 TYR A N 1
ATOM 791 C CA . TYR A 1 98 ? 18.040 4.783 -13.625 1.00 82.44 98 TYR A CA 1
ATOM 792 C C . TYR A 1 98 ? 19.558 4.803 -13.389 1.00 82.44 98 TYR A C 1
ATOM 794 O O . TYR A 1 98 ? 20.245 5.550 -14.073 1.00 82.44 98 TYR A O 1
ATOM 802 N N . LEU A 1 99 ? 20.106 3.969 -12.503 1.00 81.38 99 LEU A N 1
ATOM 803 C CA . LEU A 1 99 ? 21.548 3.900 -12.221 1.00 81.38 99 LEU A CA 1
ATOM 804 C C . LEU A 1 99 ? 22.370 3.503 -13.453 1.00 81.38 99 LEU A C 1
ATOM 806 O O . LEU A 1 99 ? 23.413 4.102 -13.715 1.00 81.38 99 LEU A O 1
ATOM 810 N N . VAL A 1 100 ? 21.881 2.544 -14.246 1.00 80.06 100 VAL A N 1
ATOM 811 C CA . VAL A 1 100 ? 22.505 2.173 -15.528 1.00 80.06 100 VAL A CA 1
ATOM 812 C C . VAL A 1 100 ? 22.536 3.369 -16.485 1.00 80.06 100 VAL A C 1
ATOM 814 O O . VAL A 1 100 ? 23.545 3.592 -17.152 1.00 80.06 100 VAL A O 1
ATOM 817 N N . ASN A 1 101 ? 21.475 4.179 -16.504 1.00 74.31 101 ASN A N 1
ATOM 818 C CA . ASN A 1 101 ? 21.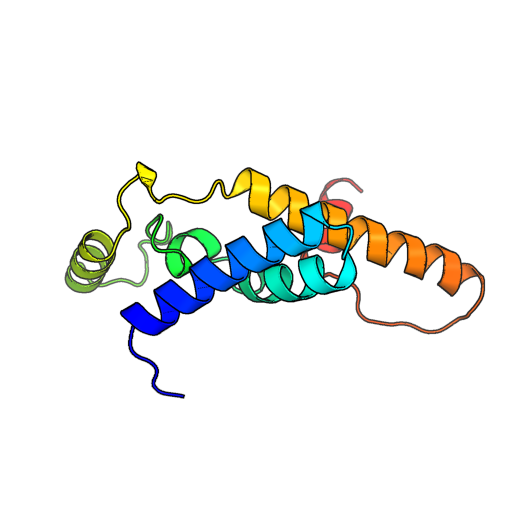403 5.389 -17.322 1.00 74.31 101 ASN A CA 1
ATOM 819 C C . ASN A 1 101 ? 22.227 6.559 -16.747 1.00 74.31 101 ASN A C 1
ATOM 821 O O . ASN A 1 101 ? 22.752 7.354 -17.518 1.00 74.31 101 ASN A O 1
ATOM 825 N N . ILE A 1 102 ? 22.396 6.684 -15.424 1.00 66.06 102 ILE A N 1
ATOM 826 C CA . ILE A 1 102 ? 23.253 7.723 -14.813 1.00 66.06 102 ILE A CA 1
ATOM 827 C C . ILE A 1 102 ? 24.724 7.473 -15.107 1.00 66.06 102 ILE A C 1
ATOM 829 O O . ILE A 1 102 ? 25.458 8.426 -15.351 1.00 66.06 102 ILE A O 1
ATOM 833 N N . ASN A 1 103 ? 25.152 6.208 -15.149 1.00 57.38 103 ASN A N 1
ATOM 834 C CA . ASN A 1 103 ? 26.488 5.872 -15.642 1.00 57.38 103 ASN A CA 1
ATOM 835 C C . ASN A 1 103 ? 26.716 6.395 -17.080 1.00 57.38 103 ASN A C 1
ATOM 837 O O . ASN A 1 103 ? 27.859 6.461 -17.523 1.00 57.38 103 ASN A O 1
ATOM 841 N N . GLN A 1 104 ? 25.652 6.799 -17.790 1.00 53.19 104 GLN A N 1
ATOM 842 C CA . GLN A 1 104 ? 25.700 7.500 -19.074 1.00 53.19 104 GLN A CA 1
ATOM 843 C C . GLN A 1 104 ? 25.428 9.020 -18.972 1.00 53.19 104 GLN A C 1
ATOM 845 O O . GLN A 1 104 ? 25.864 9.747 -19.861 1.00 53.19 104 GLN A O 1
ATOM 850 N N . MET A 1 105 ? 24.740 9.531 -17.934 1.00 49.56 105 MET A N 1
ATOM 851 C CA . MET A 1 105 ? 24.384 10.956 -17.775 1.00 49.56 105 MET A CA 1
ATOM 852 C C . MET A 1 105 ? 24.340 11.425 -16.300 1.00 49.56 105 MET A C 1
ATOM 854 O O . MET A 1 105 ? 23.484 11.007 -15.521 1.00 49.56 105 MET A O 1
ATOM 858 N N . GLU A 1 106 ? 25.204 12.379 -15.930 1.00 49.94 106 GLU A N 1
ATOM 859 C CA . GLU A 1 106 ? 25.407 12.945 -14.577 1.00 49.94 106 GLU A CA 1
ATOM 860 C C . GLU A 1 106 ? 24.227 13.774 -14.006 1.00 49.94 106 GLU A C 1
ATOM 862 O O . GLU A 1 106 ? 24.374 14.947 -13.662 1.00 49.94 106 GLU A O 1
ATOM 867 N N . THR A 1 107 ? 23.024 13.216 -13.860 1.00 51.75 107 THR A N 1
ATOM 868 C CA . THR A 1 107 ? 21.904 13.958 -13.242 1.00 51.75 107 THR A CA 1
ATOM 869 C C . THR A 1 107 ? 21.278 13.203 -12.083 1.00 51.75 107 THR A C 1
ATOM 871 O O . THR A 1 107 ? 20.667 12.162 -12.278 1.00 51.75 107 THR A O 1
ATOM 874 N N . LYS A 1 108 ? 21.406 13.759 -10.866 1.00 51.59 108 LYS A N 1
ATOM 875 C CA . LYS A 1 108 ? 20.831 13.266 -9.599 1.00 51.59 108 LYS A CA 1
ATOM 876 C C . LYS A 1 108 ? 19.315 13.510 -9.526 1.00 51.59 108 LYS A C 1
ATOM 878 O O . LYS A 1 108 ? 18.869 14.647 -9.381 1.00 51.59 108 LYS A O 1
ATOM 883 N N . ARG A 1 109 ? 18.522 12.441 -9.499 1.00 55.44 109 ARG A N 1
ATOM 884 C CA . ARG A 1 109 ? 17.121 12.400 -9.062 1.00 55.44 109 ARG A CA 1
ATOM 885 C C . ARG A 1 109 ? 17.043 11.659 -7.726 1.00 55.44 109 ARG A C 1
ATOM 887 O O . ARG A 1 109 ? 17.830 10.759 -7.453 1.00 55.44 109 ARG A O 1
ATOM 894 N N . ARG A 1 110 ? 16.107 12.075 -6.866 1.00 58.41 110 ARG A N 1
ATOM 895 C CA . ARG A 1 110 ? 15.840 11.429 -5.570 1.00 58.41 110 ARG A CA 1
ATOM 896 C C . ARG A 1 110 ? 15.098 10.113 -5.815 1.00 58.41 110 ARG A C 1
ATOM 898 O O . ARG A 1 110 ? 13.928 10.159 -6.182 1.00 58.41 110 ARG A O 1
ATOM 905 N N . GLY A 1 111 ? 15.789 8.993 -5.625 1.00 63.72 111 GLY A N 1
ATOM 906 C CA . GLY A 1 111 ? 15.227 7.650 -5.743 1.00 63.72 111 GLY A CA 1
ATOM 907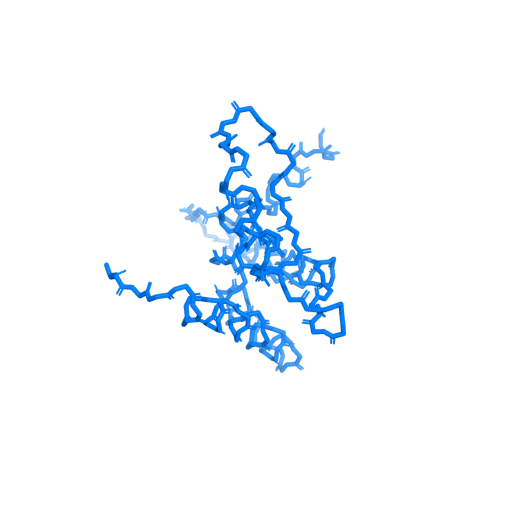 C C . GLY A 1 111 ? 14.302 7.242 -4.589 1.00 63.72 111 GLY A C 1
ATOM 908 O O . GLY A 1 111 ? 14.124 7.980 -3.612 1.00 63.72 111 GLY A O 1
ATOM 909 N N . SER A 1 112 ? 13.706 6.055 -4.701 1.00 73.25 112 SER A N 1
ATOM 910 C CA . SER A 1 112 ? 12.781 5.477 -3.723 1.00 73.25 112 SER A CA 1
ATOM 911 C C . SER A 1 112 ? 13.438 5.286 -2.352 1.00 73.25 112 SER A C 1
ATOM 913 O O . SER A 1 112 ? 14.349 4.477 -2.176 1.00 73.25 112 SER A O 1
ATOM 915 N N . LYS A 1 113 ? 12.943 6.009 -1.337 1.00 74.12 113 LYS A N 1
ATOM 916 C CA . LYS A 1 113 ? 13.492 5.962 0.031 1.00 74.12 113 LYS A CA 1
ATOM 917 C C . LYS A 1 113 ? 13.409 4.575 0.668 1.00 74.12 113 LYS A C 1
ATOM 919 O O . LYS A 1 113 ? 14.307 4.211 1.417 1.00 74.12 113 LYS A O 1
ATOM 924 N N . SER A 1 114 ? 12.340 3.823 0.398 1.00 72.88 114 SER A N 1
ATOM 925 C CA . SER A 1 114 ? 12.138 2.492 0.982 1.00 72.88 114 SER A CA 1
ATOM 926 C C . SER A 1 114 ? 13.158 1.484 0.461 1.00 72.88 114 SER A C 1
ATOM 928 O O . SER A 1 114 ? 13.700 0.713 1.242 1.00 72.88 114 SER A O 1
ATOM 930 N N . PHE A 1 115 ? 13.459 1.525 -0.840 1.00 76.06 115 PHE A N 1
ATOM 931 C CA . PHE A 1 115 ? 14.460 0.650 -1.446 1.00 76.06 115 PHE A CA 1
ATOM 932 C C . PHE A 1 115 ? 15.865 0.954 -0.917 1.00 76.06 115 PHE A C 1
ATOM 934 O O . PHE A 1 115 ? 16.529 0.063 -0.396 1.00 76.06 115 PHE A O 1
ATOM 941 N N . TRP A 1 116 ? 16.288 2.220 -0.967 1.00 77.81 116 TRP A N 1
ATOM 942 C CA . TRP A 1 116 ? 17.618 2.616 -0.494 1.00 77.81 116 TRP A CA 1
ATOM 943 C C . TRP A 1 116 ? 17.808 2.408 1.012 1.00 77.81 116 TRP A C 1
ATOM 945 O O . TRP A 1 116 ? 18.908 2.079 1.446 1.00 77.81 116 TRP A O 1
ATOM 955 N N . GLY A 1 117 ? 16.737 2.539 1.802 1.00 76.50 117 GLY A N 1
ATOM 956 C CA . GLY A 1 117 ? 16.758 2.176 3.217 1.00 76.50 117 GLY A CA 1
ATOM 957 C C . GLY A 1 117 ? 17.044 0.690 3.441 1.00 76.50 117 GLY A C 1
ATOM 958 O O . GLY A 1 117 ? 17.813 0.358 4.333 1.00 76.50 117 GLY A O 1
ATOM 959 N N . LEU A 1 118 ? 16.472 -0.198 2.619 1.00 77.94 118 LEU A N 1
ATOM 960 C CA . LEU A 1 118 ? 16.730 -1.636 2.706 1.00 77.94 118 LEU A CA 1
ATOM 961 C C . LEU A 1 118 ? 18.147 -1.991 2.242 1.00 77.94 118 LEU A C 1
ATOM 963 O O . LEU A 1 118 ? 18.822 -2.739 2.934 1.00 77.94 118 LEU A O 1
ATOM 967 N N . VAL A 1 119 ? 18.612 -1.437 1.119 1.00 76.94 119 VAL A N 1
ATOM 968 C CA . VAL A 1 119 ? 19.981 -1.673 0.618 1.00 76.94 119 VAL A CA 1
ATOM 969 C C . VAL A 1 119 ? 21.025 -1.272 1.663 1.00 76.94 119 VAL A C 1
ATOM 971 O O . VAL A 1 119 ? 21.881 -2.080 1.999 1.00 76.94 119 VAL A O 1
ATOM 974 N N . GLY A 1 120 ? 20.885 -0.090 2.273 1.00 73.06 120 GLY A N 1
ATOM 975 C CA . GLY A 1 120 ? 21.816 0.380 3.304 1.00 73.06 120 GLY A CA 1
ATOM 976 C C . GLY A 1 120 ? 21.807 -0.412 4.619 1.00 73.06 120 GLY A C 1
ATOM 977 O O . GLY A 1 120 ? 22.614 -0.118 5.489 1.00 73.06 120 GLY A O 1
ATOM 978 N N . HIS A 1 121 ? 20.904 -1.381 4.804 1.00 76.75 121 HIS A N 1
ATOM 979 C CA . HIS A 1 121 ? 20.976 -2.326 5.925 1.00 76.75 121 HIS A CA 1
ATOM 980 C C . HIS A 1 121 ? 21.873 -3.539 5.640 1.00 76.75 121 HIS A C 1
ATOM 982 O O . HIS A 1 121 ? 22.229 -4.243 6.586 1.00 76.75 121 HIS A O 1
ATOM 988 N N . TYR A 1 122 ? 22.179 -3.814 4.369 1.00 68.75 122 TYR A N 1
ATOM 989 C CA . TYR A 1 122 ? 22.982 -4.964 3.943 1.00 68.75 122 TYR A CA 1
ATOM 990 C C . TYR A 1 122 ? 24.430 -4.603 3.570 1.00 68.75 122 TYR A C 1
ATOM 992 O O . TYR A 1 122 ? 25.251 -5.518 3.497 1.00 68.75 122 TYR A O 1
ATOM 1000 N N . ASP A 1 123 ? 24.725 -3.316 3.361 1.00 55.06 123 ASP A N 1
ATOM 1001 C CA . ASP A 1 123 ? 26.080 -2.756 3.207 1.00 55.06 123 ASP A CA 1
ATOM 1002 C C . ASP A 1 123 ? 26.685 -2.361 4.568 1.00 55.06 123 ASP A C 1
ATOM 1004 O O . ASP A 1 123 ? 27.898 -2.603 4.774 1.00 55.06 123 ASP A O 1
#